Protein AF-A0A6M0H421-F1 (afdb_monomer_lite)

pLDDT: mean 90.55, std 10.65, range [41.72, 98.38]

Sequence (139 aa):
MCHVYVPDLVENYNSDALRYFFLINSPEKRDTDFSWQEFVNSNNGELLGTYGNLANRTLVFVKKYFNNTIPSGNIDYNINKKIKYLYYSVGNHIENGNFKIAVEEIFSFIRSINKYFDEKTPWITINSNLEECKTTIYN

Radius of gyration: 18.43 Å; chains: 1; bounding box: 44×30×52 Å

InterPro domains:
  IPR009080 Aminoacyl-tRNA synthetase, class Ia, anticodon-binding [SSF47323] (47-138)
  IPR014729 Rossmann-like alpha/beta/alpha sandwich fold [G3DSA:3.40.50.620] (2-50)
  IPR015413 Methionyl/Leucyl tRNA synthetase [PF09334] (4-59)
  IPR023458 Methionine-tRNA ligase, type 1 [PTHR45765] (11-138)

Secondary structure (DSSP, 8-state):
-----HHHHHHHS-HHHHHHHHHHT--SSS-----HHHHHHHIIIIIIIIIIHHHHHHHHHHHHHSTTSPPP-PPPHHHHHHHHHHHHHHHHHHHTT-HHHHHHHHHHHHHHHHHHHHHH-HHHHHHH-HHHHHHHHH-

Structure (mmCIF, N/CA/C/O backbone):
data_AF-A0A6M0H421-F1
#
_entry.id   AF-A0A6M0H421-F1
#
loop_
_atom_site.group_PDB
_atom_site.id
_atom_site.type_symbol
_atom_site.label_atom_id
_atom_site.label_alt_id
_atom_site.label_comp_id
_atom_site.label_asym_id
_atom_site.label_entity_id
_atom_site.label_seq_id
_atom_site.pdbx_PDB_ins_code
_atom_site.Cartn_x
_atom_site.Cartn_y
_atom_site.Cartn_z
_atom_site.occupancy
_atom_site.B_iso_or_equiv
_atom_site.auth_seq_id
_atom_site.auth_comp_id
_atom_site.auth_asym_id
_atom_site.auth_atom_id
_atom_site.pdbx_PDB_model_num
ATOM 1 N N . MET A 1 1 ? 15.114 -17.045 -28.499 1.00 41.72 1 MET A N 1
ATOM 2 C CA . MET A 1 1 ? 14.737 -15.635 -28.285 1.00 41.72 1 MET A CA 1
ATOM 3 C C . MET A 1 1 ? 13.222 -15.572 -28.412 1.00 41.72 1 MET A C 1
ATOM 5 O O . MET A 1 1 ? 12.712 -15.831 -29.494 1.00 41.72 1 MET A O 1
ATOM 9 N N . CYS A 1 2 ? 12.498 -15.429 -27.301 1.00 46.41 2 CYS A N 1
ATOM 10 C CA . CYS A 1 2 ? 11.039 -15.331 -27.340 1.00 46.41 2 CYS A CA 1
ATOM 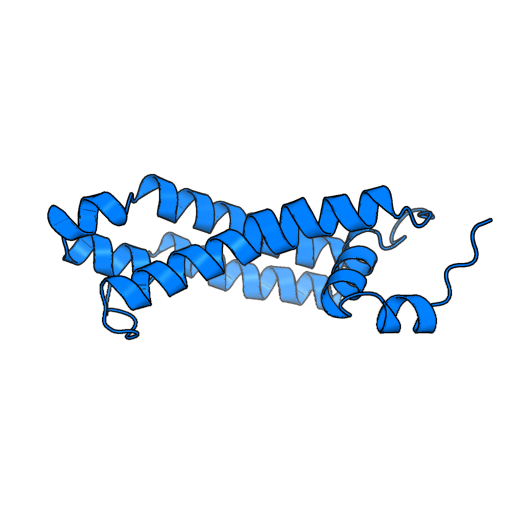11 C C . CYS A 1 2 ? 10.707 -13.880 -27.704 1.00 46.41 2 CYS A C 1
ATOM 13 O O . CYS A 1 2 ? 11.068 -12.972 -26.959 1.00 46.41 2 CYS A O 1
ATOM 15 N N . HIS A 1 3 ? 10.127 -13.648 -28.881 1.00 56.44 3 HIS A N 1
ATOM 16 C CA . HIS A 1 3 ? 9.692 -12.311 -29.270 1.00 56.44 3 HIS A CA 1
ATOM 17 C C . HIS A 1 3 ? 8.462 -11.951 -28.442 1.00 56.44 3 HIS A C 1
ATOM 19 O O . HIS A 1 3 ? 7.415 -12.578 -28.572 1.00 56.44 3 HIS A O 1
ATOM 25 N N . VAL A 1 4 ? 8.610 -10.960 -27.572 1.00 64.62 4 VAL A N 1
ATOM 26 C CA . VAL A 1 4 ? 7.516 -10.427 -26.767 1.00 64.62 4 VAL A CA 1
ATOM 27 C C . VAL A 1 4 ? 6.957 -9.213 -27.504 1.00 64.62 4 VAL A C 1
ATOM 29 O O . VAL A 1 4 ? 7.595 -8.162 -27.545 1.00 64.62 4 VAL A O 1
ATOM 32 N N . TYR A 1 5 ? 5.792 -9.365 -28.136 1.00 74.38 5 TYR A N 1
ATOM 33 C CA . TYR A 1 5 ? 5.109 -8.265 -28.814 1.00 74.38 5 TYR A CA 1
ATOM 34 C C . TYR A 1 5 ? 4.205 -7.531 -27.818 1.00 74.38 5 TYR A C 1
ATOM 36 O O . TYR A 1 5 ? 3.305 -8.117 -27.220 1.00 74.38 5 TYR A O 1
ATOM 44 N N . VAL A 1 6 ? 4.477 -6.243 -27.596 1.00 69.12 6 VAL A N 1
ATOM 45 C CA . VAL A 1 6 ? 3.793 -5.438 -26.567 1.00 69.12 6 VAL A CA 1
ATOM 46 C C . VAL A 1 6 ? 2.273 -5.348 -26.786 1.00 69.12 6 VAL A C 1
ATOM 48 O O . VAL A 1 6 ? 1.554 -5.475 -25.798 1.00 69.12 6 VAL A O 1
ATOM 51 N N . PRO A 1 7 ? 1.750 -5.179 -28.016 1.00 71.88 7 PRO A N 1
ATOM 52 C CA . PRO A 1 7 ? 0.303 -5.199 -28.245 1.00 71.88 7 PRO A CA 1
ATOM 53 C C . PRO A 1 7 ? -0.367 -6.501 -27.789 1.00 71.88 7 PRO A C 1
ATOM 55 O O . PRO A 1 7 ? -1.338 -6.436 -27.041 1.00 71.88 7 PRO A O 1
ATOM 58 N N . ASP A 1 8 ? 0.215 -7.660 -28.112 1.00 73.75 8 ASP A N 1
ATOM 59 C CA . ASP A 1 8 ? -0.322 -8.963 -27.690 1.00 73.75 8 ASP A CA 1
ATOM 60 C C . ASP A 1 8 ? -0.322 -9.104 -26.161 1.00 73.75 8 ASP A C 1
ATOM 62 O O . ASP A 1 8 ? -1.237 -9.685 -25.578 1.00 73.75 8 ASP A O 1
ATOM 66 N N . LEU A 1 9 ? 0.682 -8.549 -25.474 1.00 73.00 9 LEU A N 1
ATOM 67 C CA . LEU A 1 9 ? 0.699 -8.526 -24.011 1.00 73.00 9 LEU A CA 1
ATOM 68 C C . LEU A 1 9 ? -0.444 -7.686 -23.437 1.00 73.00 9 LEU A C 1
ATOM 70 O O . LEU A 1 9 ? -1.096 -8.117 -22.491 1.00 73.00 9 LEU A O 1
ATOM 74 N N . VAL A 1 10 ? -0.674 -6.491 -23.979 1.00 74.38 10 VAL A N 1
ATOM 75 C CA . VAL A 1 10 ? -1.679 -5.549 -23.461 1.00 74.38 10 VAL A CA 1
ATOM 76 C C . VAL A 1 10 ? -3.104 -6.032 -23.744 1.00 74.38 10 VAL A C 1
ATOM 78 O O . VAL A 1 10 ? -4.005 -5.751 -22.957 1.00 74.38 10 VAL A O 1
ATOM 81 N N . GLU A 1 11 ? -3.316 -6.790 -24.822 1.00 79.25 11 GLU A N 1
ATOM 82 C CA . GLU A 1 11 ? -4.606 -7.429 -25.110 1.00 79.25 11 GLU A CA 1
ATOM 83 C C . GLU A 1 11 ? -4.929 -8.575 -24.142 1.00 79.25 11 GLU A C 1
ATOM 85 O O . GLU A 1 11 ? -6.092 -8.787 -23.799 1.00 79.25 11 GLU A O 1
ATOM 90 N N . ASN A 1 12 ? -3.908 -9.298 -23.669 1.00 78.56 12 ASN A N 1
ATOM 91 C CA . ASN A 1 12 ? -4.090 -10.489 -22.835 1.00 78.56 12 ASN A CA 1
ATOM 92 C C . ASN A 1 12 ? -3.899 -10.235 -21.329 1.00 78.56 12 ASN A C 1
ATOM 94 O O . ASN A 1 12 ? -4.338 -11.045 -20.510 1.00 78.56 12 ASN A O 1
ATOM 98 N N . TYR A 1 13 ? -3.255 -9.131 -20.941 1.00 80.25 13 TYR A N 1
ATOM 99 C CA . TYR A 1 13 ? -2.892 -8.842 -19.555 1.00 80.25 13 TYR A CA 1
ATOM 100 C C . TYR A 1 13 ? -3.159 -7.390 -19.173 1.00 80.25 13 TYR A C 1
ATOM 102 O O . TYR A 1 13 ? -3.100 -6.468 -19.981 1.00 80.25 13 TYR A O 1
ATOM 110 N N . ASN A 1 14 ? -3.417 -7.179 -17.882 1.00 85.75 14 ASN A N 1
ATOM 111 C CA . ASN A 1 14 ? -3.656 -5.849 -17.344 1.00 85.75 14 ASN A CA 1
ATOM 112 C C . ASN A 1 14 ? -2.438 -4.929 -17.572 1.00 85.75 14 ASN A C 1
ATOM 114 O O . ASN A 1 14 ? -1.306 -5.266 -17.213 1.00 85.75 14 ASN A O 1
ATOM 118 N N . SER A 1 15 ? -2.687 -3.739 -18.125 1.00 87.69 15 SER A N 1
ATOM 119 C CA . SER A 1 15 ? -1.638 -2.776 -18.470 1.00 87.69 15 SER A CA 1
ATOM 120 C C . SER A 1 15 ? -0.823 -2.300 -17.270 1.00 87.69 15 SER A C 1
ATOM 122 O O . SER A 1 15 ? 0.362 -2.016 -17.418 1.00 87.69 15 SER A O 1
ATOM 124 N N . ASP A 1 16 ? -1.424 -2.208 -16.085 1.00 89.12 16 ASP A N 1
ATOM 125 C CA . ASP A 1 16 ? -0.729 -1.745 -14.882 1.00 89.12 16 ASP A CA 1
ATOM 126 C C . ASP A 1 16 ? 0.169 -2.836 -14.305 1.00 89.12 16 ASP A C 1
ATOM 128 O O . ASP A 1 16 ? 1.283 -2.539 -13.878 1.00 89.12 16 ASP A O 1
ATOM 132 N N . ALA A 1 17 ? -0.249 -4.103 -14.393 1.00 89.44 17 ALA A N 1
ATOM 133 C CA . ALA A 1 17 ? 0.612 -5.237 -14.068 1.00 89.44 17 ALA A CA 1
ATOM 134 C C . ALA A 1 17 ? 1.852 -5.278 -14.974 1.00 89.44 17 ALA A C 1
ATOM 136 O O . ALA A 1 17 ? 2.970 -5.459 -14.491 1.00 89.44 17 ALA A O 1
ATOM 137 N N . LEU A 1 18 ? 1.670 -5.045 -16.279 1.00 89.06 18 LEU A N 1
ATOM 138 C CA . LEU A 1 18 ? 2.774 -4.957 -17.238 1.00 89.06 18 LEU A CA 1
ATOM 139 C C . LEU A 1 18 ? 3.697 -3.769 -16.937 1.00 89.06 18 LEU A C 1
ATOM 141 O O . LEU A 1 18 ? 4.911 -3.946 -16.864 1.00 89.06 18 LEU A O 1
ATOM 145 N N . ARG A 1 19 ? 3.139 -2.570 -16.714 1.00 89.94 19 ARG A N 1
ATOM 146 C CA . ARG A 1 19 ? 3.918 -1.375 -16.339 1.00 89.94 19 ARG A CA 1
ATOM 147 C C . ARG A 1 19 ? 4.740 -1.624 -15.085 1.00 89.94 19 ARG A C 1
ATOM 149 O O . ARG A 1 19 ? 5.938 -1.375 -15.092 1.00 89.94 19 ARG A O 1
ATOM 156 N N . TYR A 1 20 ? 4.113 -2.144 -14.035 1.00 91.06 20 TYR A N 1
ATOM 157 C CA . TYR A 1 20 ? 4.797 -2.473 -12.793 1.00 91.06 20 TYR A CA 1
ATOM 158 C C . TYR A 1 20 ? 5.954 -3.444 -13.034 1.00 91.06 20 TYR A C 1
ATOM 160 O O . TYR A 1 20 ? 7.085 -3.153 -12.647 1.00 91.06 20 TYR A O 1
ATOM 168 N N . PHE A 1 21 ? 5.691 -4.552 -13.733 1.00 89.75 21 PHE A N 1
ATOM 169 C CA . PHE A 1 21 ? 6.705 -5.556 -14.030 1.00 89.75 21 PHE A CA 1
ATOM 170 C C . PHE A 1 21 ? 7.903 -4.974 -14.783 1.00 89.75 21 PHE A C 1
ATOM 172 O O . PHE A 1 21 ? 9.046 -5.253 -14.421 1.00 89.75 21 PHE A O 1
ATOM 179 N N . PHE A 1 22 ? 7.663 -4.147 -15.801 1.00 88.50 22 PHE A N 1
ATOM 180 C CA . PHE A 1 22 ? 8.747 -3.518 -16.550 1.00 88.50 22 PHE A CA 1
ATOM 181 C C . PHE A 1 22 ? 9.508 -2.480 -15.726 1.00 88.50 22 PHE A C 1
ATOM 183 O O . PHE A 1 22 ? 10.721 -2.393 -15.868 1.00 88.50 22 PHE A O 1
ATOM 190 N N . LEU A 1 23 ? 8.848 -1.739 -14.831 1.00 89.19 23 LEU A N 1
ATOM 191 C CA . LEU A 1 23 ? 9.530 -0.782 -13.954 1.00 89.19 23 LEU A CA 1
ATOM 192 C C . LEU A 1 23 ? 10.475 -1.484 -12.971 1.00 89.19 23 LEU A C 1
ATOM 194 O O . LEU A 1 23 ? 11.615 -1.058 -12.810 1.00 89.19 23 LEU A O 1
ATOM 198 N N . ILE A 1 24 ? 10.046 -2.585 -12.348 1.00 87.19 24 ILE A N 1
ATOM 199 C CA . ILE A 1 24 ? 10.876 -3.284 -11.352 1.00 87.19 24 ILE A CA 1
ATOM 200 C C . ILE A 1 24 ? 11.967 -4.178 -11.974 1.00 87.19 24 ILE A C 1
ATOM 202 O O . ILE A 1 24 ? 12.971 -4.482 -11.319 1.00 87.19 24 ILE A O 1
ATOM 206 N N . ASN A 1 25 ? 11.801 -4.578 -13.239 1.00 83.69 25 ASN A N 1
ATOM 207 C CA . ASN A 1 25 ? 12.766 -5.388 -13.996 1.00 83.69 25 ASN A CA 1
ATOM 208 C C . ASN A 1 25 ? 13.523 -4.588 -15.064 1.00 83.69 25 ASN A C 1
ATOM 210 O O . ASN A 1 25 ? 14.261 -5.175 -15.860 1.00 83.69 25 ASN A O 1
ATOM 214 N N . SER A 1 26 ? 13.363 -3.261 -15.072 1.00 73.75 26 SER A N 1
ATOM 215 C CA . SER A 1 26 ? 14.009 -2.376 -16.037 1.00 73.75 26 SER A CA 1
ATOM 216 C C . SER A 1 26 ? 15.529 -2.593 -16.022 1.00 73.75 26 SER A C 1
ATOM 218 O O . SER A 1 26 ? 16.119 -2.672 -14.934 1.00 73.75 26 SER A O 1
ATOM 220 N N . PRO A 1 27 ? 16.184 -2.702 -17.193 1.00 69.06 27 PRO A N 1
ATOM 221 C CA . PRO A 1 27 ? 17.618 -2.939 -17.297 1.00 69.06 27 PRO A CA 1
ATOM 222 C C . PRO A 1 27 ? 18.419 -1.660 -16.992 1.00 69.06 27 PRO A C 1
ATOM 224 O O . PRO A 1 27 ? 19.211 -1.191 -17.799 1.00 69.06 27 PRO A O 1
ATOM 227 N N . GLU A 1 28 ? 18.226 -1.067 -15.809 1.00 69.88 28 GLU A N 1
ATOM 228 C CA . GLU A 1 28 ? 18.891 0.184 -15.407 1.00 69.88 28 GLU A CA 1
ATOM 229 C C . GLU A 1 28 ? 20.417 0.015 -15.267 1.00 69.88 28 GLU A C 1
ATOM 231 O O . GLU A 1 28 ? 21.168 0.981 -15.372 1.00 69.88 28 GLU A O 1
ATOM 236 N N . LYS A 1 29 ? 20.891 -1.213 -15.004 1.00 63.72 29 LYS A N 1
ATOM 237 C CA . LYS A 1 29 ? 22.319 -1.518 -14.772 1.00 63.72 29 LYS A CA 1
ATOM 238 C C . LYS A 1 29 ? 22.854 -2.719 -15.555 1.00 63.72 29 LYS A C 1
ATOM 240 O O . LYS A 1 29 ? 24.068 -2.880 -15.645 1.00 63.72 29 LYS A O 1
ATOM 245 N N . ARG A 1 30 ? 21.978 -3.591 -16.054 1.00 64.88 30 ARG A N 1
ATOM 246 C CA . ARG A 1 30 ? 22.314 -4.803 -16.817 1.00 64.88 30 ARG A CA 1
ATOM 247 C C . ARG A 1 30 ? 21.109 -5.231 -17.641 1.00 64.88 30 ARG A C 1
ATOM 249 O O . ARG A 1 30 ? 19.992 -4.974 -17.205 1.00 64.88 30 ARG A O 1
ATOM 256 N N . ASP A 1 31 ? 21.342 -5.925 -18.748 1.00 71.81 31 ASP A N 1
ATOM 257 C CA . ASP A 1 31 ? 20.264 -6.505 -19.548 1.00 71.81 31 ASP A CA 1
ATOM 258 C C . ASP A 1 31 ? 19.431 -7.498 -18.721 1.00 71.81 31 ASP A C 1
ATOM 260 O O . ASP A 1 31 ? 19.965 -8.292 -17.932 1.00 71.81 31 ASP A O 1
ATOM 264 N N . THR A 1 32 ? 18.113 -7.433 -18.907 1.00 72.06 32 THR A N 1
ATOM 265 C CA . THR A 1 32 ? 17.132 -8.305 -18.257 1.00 72.06 32 THR A CA 1
ATOM 266 C C . THR A 1 32 ? 16.290 -8.982 -19.331 1.00 72.06 32 THR A C 1
ATOM 268 O O . THR A 1 32 ? 15.712 -8.304 -20.181 1.00 72.06 32 THR A O 1
ATOM 271 N N . ASP A 1 33 ? 16.190 -10.310 -19.279 1.00 77.44 33 ASP A N 1
ATOM 272 C CA . ASP A 1 33 ? 15.287 -11.070 -20.141 1.00 77.44 33 ASP A CA 1
ATOM 273 C C . ASP A 1 33 ? 13.883 -11.121 -19.532 1.00 77.44 33 ASP A C 1
ATOM 275 O O . ASP A 1 33 ? 13.712 -11.253 -18.321 1.00 77.44 33 ASP A O 1
ATOM 279 N N . PHE A 1 34 ? 12.858 -11.056 -20.380 1.00 79.88 34 PHE A N 1
ATOM 280 C CA . PHE A 1 34 ? 11.482 -11.245 -19.935 1.00 79.88 34 PHE A CA 1
ATOM 281 C C . PHE A 1 34 ? 11.221 -12.715 -19.575 1.00 79.88 34 PHE A C 1
ATOM 283 O O . PHE A 1 34 ? 11.451 -13.617 -20.383 1.00 79.88 34 PHE A O 1
ATOM 290 N N . SER A 1 35 ? 10.640 -12.944 -18.396 1.00 83.25 35 SER A N 1
ATOM 291 C CA . SER A 1 35 ? 10.164 -14.252 -17.948 1.00 83.25 35 SER A CA 1
ATOM 292 C C . SER A 1 35 ? 8.700 -14.182 -17.527 1.00 83.25 35 SER A C 1
ATOM 294 O O . SER A 1 35 ? 8.329 -13.450 -16.609 1.00 83.25 35 SER A O 1
ATOM 296 N N . TRP A 1 36 ? 7.862 -15.015 -18.149 1.00 82.88 36 TRP A N 1
ATOM 297 C CA . TRP A 1 36 ? 6.455 -15.167 -17.767 1.00 82.88 36 TRP A CA 1
ATOM 298 C C . TRP A 1 36 ? 6.284 -15.571 -16.304 1.00 82.88 36 TRP A C 1
ATOM 300 O O . TRP A 1 36 ? 5.385 -15.082 -15.622 1.00 82.88 36 TRP A O 1
ATOM 310 N N . GLN A 1 37 ? 7.164 -16.442 -15.810 1.00 84.88 37 GLN A N 1
ATOM 311 C CA . GLN A 1 37 ? 7.132 -16.872 -14.419 1.00 84.88 37 GLN A CA 1
ATOM 312 C C . GLN A 1 37 ? 7.423 -15.700 -13.476 1.00 84.88 37 GLN A C 1
ATOM 314 O O . GLN A 1 37 ? 6.749 -15.552 -12.458 1.00 84.88 37 GLN A O 1
ATOM 319 N N . GLU A 1 38 ? 8.396 -14.852 -13.813 1.00 84.69 38 GLU A N 1
ATOM 320 C CA . GLU A 1 38 ? 8.729 -13.668 -13.015 1.00 84.69 38 GLU A CA 1
ATOM 321 C C . GLU A 1 38 ? 7.609 -12.629 -13.058 1.00 84.69 38 GLU A C 1
ATOM 323 O O . GLU A 1 38 ? 7.285 -12.052 -12.021 1.00 84.69 38 GLU A O 1
ATOM 328 N N . PHE A 1 39 ? 6.967 -12.444 -14.217 1.00 86.38 39 PHE A N 1
ATOM 329 C CA . PHE A 1 39 ? 5.796 -11.580 -14.360 1.00 86.38 39 PHE A CA 1
ATOM 330 C C . PHE A 1 39 ? 4.663 -12.000 -13.425 1.00 86.38 39 PHE A C 1
ATOM 332 O O . PHE A 1 39 ? 4.189 -11.198 -12.616 1.00 86.38 39 PHE A O 1
ATOM 339 N N . VAL A 1 40 ? 4.276 -13.276 -13.478 1.00 85.44 40 VAL A N 1
ATOM 340 C CA . VAL A 1 40 ? 3.213 -13.818 -12.624 1.00 85.44 40 VAL A CA 1
ATOM 341 C C . VAL A 1 40 ? 3.596 -13.723 -11.147 1.00 85.44 40 VAL A C 1
ATOM 343 O O . VAL A 1 40 ? 2.779 -13.296 -10.331 1.00 85.44 40 VAL A O 1
ATOM 346 N N . ASN A 1 41 ? 4.836 -14.069 -10.790 1.00 86.62 41 ASN A N 1
ATOM 347 C CA . ASN A 1 41 ? 5.306 -14.017 -9.404 1.00 86.62 41 ASN A CA 1
ATOM 348 C C . ASN A 1 41 ? 5.303 -12.591 -8.843 1.00 86.62 41 ASN A C 1
ATOM 350 O O . ASN A 1 41 ? 4.833 -12.372 -7.729 1.00 86.62 41 ASN A O 1
ATOM 354 N N . SER A 1 42 ? 5.795 -11.625 -9.618 1.00 86.88 42 SER A N 1
ATOM 355 C CA . SER A 1 42 ? 5.831 -10.213 -9.245 1.00 86.88 42 SER A CA 1
ATOM 356 C C . SER A 1 42 ? 4.422 -9.646 -9.053 1.00 86.88 42 SER A C 1
ATOM 358 O O . SER A 1 42 ? 4.121 -9.070 -8.007 1.00 86.88 42 SER A O 1
ATOM 360 N N . ASN A 1 43 ? 3.526 -9.889 -10.014 1.00 86.88 43 ASN A N 1
ATOM 361 C CA . ASN A 1 43 ? 2.134 -9.462 -9.921 1.00 86.88 43 ASN A CA 1
ATOM 362 C C . ASN A 1 43 ? 1.431 -10.074 -8.699 1.00 86.88 43 ASN A C 1
ATOM 364 O O . ASN A 1 43 ? 0.774 -9.371 -7.932 1.00 86.88 43 ASN A O 1
ATOM 368 N N . ASN A 1 44 ? 1.584 -11.382 -8.489 1.00 88.06 44 ASN A N 1
ATOM 369 C CA . ASN A 1 44 ? 0.893 -12.078 -7.409 1.00 88.06 44 ASN A CA 1
ATOM 370 C C . ASN A 1 44 ? 1.457 -11.726 -6.026 1.00 88.06 44 ASN A C 1
ATOM 372 O O . ASN A 1 44 ? 0.688 -11.596 -5.076 1.00 88.06 44 ASN A O 1
ATOM 376 N N . GLY A 1 45 ? 2.774 -11.563 -5.895 1.00 89.50 45 GLY A N 1
ATOM 377 C CA . GLY A 1 45 ? 3.412 -11.248 -4.617 1.00 89.50 45 GLY A CA 1
ATOM 378 C C . GLY A 1 45 ? 3.206 -9.797 -4.181 1.00 89.50 45 GLY A C 1
ATOM 379 O O . GLY A 1 45 ? 2.829 -9.530 -3.039 1.00 89.50 45 GLY A O 1
ATOM 380 N N . GLU A 1 46 ? 3.421 -8.850 -5.092 1.00 91.00 46 GLU A N 1
ATOM 381 C CA . GLU A 1 46 ? 3.452 -7.425 -4.758 1.00 91.00 46 GLU A CA 1
ATOM 382 C C . GLU A 1 46 ? 2.093 -6.766 -5.020 1.00 91.00 46 GLU A C 1
ATOM 384 O O . GLU A 1 46 ? 1.424 -6.327 -4.079 1.00 91.00 46 GLU A O 1
ATOM 389 N N . LEU A 1 47 ? 1.626 -6.751 -6.275 1.00 92.38 47 LEU A N 1
ATOM 390 C CA . LEU A 1 47 ? 0.379 -6.062 -6.629 1.00 92.38 47 LEU A CA 1
ATOM 391 C C . LEU A 1 47 ? -0.838 -6.691 -5.951 1.00 92.38 47 LEU A C 1
ATOM 393 O O . LEU A 1 47 ? -1.605 -5.991 -5.296 1.00 92.38 47 LEU A O 1
ATOM 397 N N . LEU A 1 48 ? -1.009 -8.006 -6.076 1.00 91.12 48 LEU A N 1
ATOM 398 C CA . LEU A 1 48 ? -2.122 -8.719 -5.453 1.00 91.12 48 LEU A CA 1
ATOM 399 C C . LEU A 1 48 ? -1.865 -8.935 -3.954 1.00 91.12 48 LEU A C 1
ATOM 401 O O . LEU A 1 48 ? -2.693 -8.570 -3.118 1.00 91.12 48 LEU A O 1
ATOM 405 N N . GLY A 1 49 ? -0.720 -9.534 -3.620 1.00 92.75 49 GLY A N 1
ATOM 406 C CA . GLY A 1 49 ? -0.418 -10.017 -2.275 1.00 92.75 49 GLY A CA 1
ATOM 407 C C . GLY A 1 49 ? -0.167 -8.915 -1.251 1.00 92.75 49 GLY A C 1
ATOM 408 O O . GLY A 1 49 ? -0.556 -9.069 -0.097 1.00 92.75 49 GLY A O 1
ATOM 409 N N . THR A 1 50 ? 0.428 -7.794 -1.659 1.00 95.00 50 THR A N 1
ATOM 410 C CA . THR A 1 50 ? 0.809 -6.716 -0.737 1.00 95.00 50 THR A CA 1
ATOM 411 C C . THR A 1 50 ? -0.138 -5.525 -0.848 1.00 95.00 50 THR A C 1
ATOM 413 O O . THR A 1 50 ? -0.779 -5.149 0.137 1.00 95.00 50 THR A O 1
ATOM 416 N N . TYR A 1 51 ? -0.263 -4.934 -2.039 1.00 96.19 51 TYR A N 1
ATOM 417 C CA . TYR A 1 51 ? -1.122 -3.765 -2.247 1.00 96.19 51 TYR A CA 1
ATOM 418 C C . TYR A 1 51 ? -2.611 -4.135 -2.243 1.00 96.19 51 TYR A C 1
ATOM 420 O O . TYR A 1 51 ? -3.396 -3.570 -1.479 1.00 96.19 51 TYR A O 1
ATOM 428 N N . GLY A 1 52 ? -2.995 -5.126 -3.050 1.00 96.38 52 GLY A N 1
ATOM 429 C CA . GLY A 1 52 ? -4.375 -5.584 -3.183 1.00 96.38 52 GLY A CA 1
ATOM 430 C C . GLY A 1 52 ? -4.940 -6.124 -1.873 1.00 96.38 52 GLY A C 1
ATOM 431 O O . GLY A 1 52 ? -6.079 -5.814 -1.525 1.00 96.38 52 GLY A O 1
ATOM 432 N N . ASN A 1 53 ? -4.137 -6.867 -1.104 1.00 95.56 53 ASN A N 1
ATOM 433 C CA . ASN A 1 53 ? -4.527 -7.336 0.225 1.00 95.56 53 ASN A CA 1
ATOM 434 C C . ASN A 1 53 ? -4.867 -6.175 1.170 1.00 95.56 53 ASN A C 1
ATOM 436 O O . ASN A 1 53 ? -5.946 -6.188 1.767 1.00 95.56 53 ASN A O 1
ATOM 440 N N . LEU A 1 54 ? -3.997 -5.160 1.253 1.00 96.69 54 LEU A N 1
ATOM 441 C CA . LEU A 1 54 ? -4.217 -3.986 2.098 1.00 96.69 54 LEU A CA 1
ATOM 442 C C . LEU A 1 54 ? -5.474 -3.217 1.682 1.00 96.69 54 LEU A C 1
ATOM 444 O O . LEU A 1 54 ? -6.327 -2.923 2.516 1.00 96.69 54 LEU A O 1
ATOM 448 N N . ALA A 1 55 ? -5.611 -2.917 0.389 1.00 97.06 55 ALA A N 1
ATOM 449 C CA . ALA A 1 55 ? -6.764 -2.186 -0.123 1.00 97.06 55 ALA A CA 1
ATOM 450 C C . ALA A 1 55 ? -8.068 -2.947 0.157 1.00 97.06 55 ALA A C 1
ATOM 452 O O . ALA A 1 55 ? -9.013 -2.389 0.717 1.00 97.06 55 ALA A O 1
ATOM 453 N N . ASN A 1 56 ? -8.107 -4.242 -0.170 1.00 96.75 56 ASN A N 1
ATOM 454 C CA . ASN A 1 56 ? -9.291 -5.070 0.020 1.00 96.75 56 ASN A CA 1
ATOM 455 C C . ASN A 1 56 ? -9.685 -5.166 1.498 1.00 96.75 56 ASN A C 1
ATOM 457 O O . ASN A 1 56 ? -10.837 -4.908 1.844 1.00 96.75 56 ASN A O 1
ATOM 461 N N . ARG A 1 57 ? -8.741 -5.500 2.388 1.00 95.75 57 ARG A N 1
ATOM 462 C CA . ARG A 1 57 ? -9.061 -5.682 3.808 1.00 95.75 57 ARG A CA 1
ATOM 463 C C . ARG A 1 57 ? -9.525 -4.379 4.453 1.00 95.75 57 ARG A C 1
ATOM 465 O O . ARG A 1 57 ? -10.509 -4.414 5.183 1.00 95.75 57 ARG A O 1
ATOM 472 N N . THR A 1 58 ? -8.911 -3.239 4.128 1.00 96.62 58 THR A N 1
ATOM 473 C CA . THR A 1 58 ? -9.337 -1.932 4.649 1.00 96.62 58 THR A CA 1
ATOM 474 C C . THR A 1 58 ? -10.733 -1.566 4.145 1.00 96.62 58 THR A C 1
ATOM 476 O O . THR A 1 58 ? -11.607 -1.243 4.948 1.00 96.62 58 THR A O 1
ATOM 479 N N . LEU A 1 59 ? -10.996 -1.687 2.839 1.00 97.38 59 LEU A N 1
ATOM 480 C CA . LEU A 1 59 ? -12.297 -1.339 2.254 1.00 97.38 59 LEU A CA 1
ATOM 481 C C . LEU A 1 59 ? -13.426 -2.251 2.743 1.00 97.38 59 LEU A C 1
ATOM 483 O O . LEU A 1 59 ? -14.502 -1.768 3.101 1.00 97.38 59 LEU A O 1
ATOM 487 N N . VAL A 1 60 ? -13.191 -3.565 2.805 1.00 97.31 60 VAL A N 1
ATOM 488 C CA . VAL A 1 60 ? -14.163 -4.526 3.347 1.00 97.31 60 VAL A CA 1
ATOM 489 C C . VAL A 1 60 ? -14.444 -4.229 4.818 1.00 97.31 60 VAL A C 1
ATOM 491 O O . VAL A 1 60 ? -15.601 -4.288 5.237 1.00 97.31 60 VAL A O 1
ATOM 494 N N . PHE A 1 61 ? -13.422 -3.865 5.596 1.00 97.31 61 PHE A N 1
ATOM 495 C CA . PHE A 1 61 ? -13.590 -3.500 6.999 1.00 97.31 61 PHE A CA 1
ATOM 496 C C . PHE A 1 61 ? -14.442 -2.233 7.159 1.00 97.31 61 PHE A C 1
ATOM 498 O O . PHE A 1 61 ? -15.417 -2.242 7.911 1.00 97.31 61 PHE A O 1
ATOM 505 N N . VAL A 1 62 ? -14.140 -1.174 6.398 1.00 97.88 62 VAL A N 1
ATOM 506 C CA . VAL A 1 62 ? -14.913 0.082 6.382 1.00 97.88 62 VAL A CA 1
ATOM 507 C C . VAL A 1 62 ? -16.365 -0.160 5.974 1.00 97.88 62 VAL A C 1
ATOM 509 O O . VAL A 1 62 ? -17.291 0.327 6.624 1.00 97.88 62 VAL A O 1
ATOM 512 N N . LYS A 1 63 ? -16.589 -0.967 4.935 1.00 97.81 63 LYS A N 1
ATOM 513 C CA . LYS A 1 63 ? -17.934 -1.359 4.503 1.00 97.81 63 LYS A CA 1
ATOM 514 C C . LYS A 1 63 ? -18.693 -2.106 5.599 1.00 97.81 63 LYS A C 1
ATOM 516 O O . LYS A 1 63 ? -19.872 -1.836 5.807 1.00 97.81 63 LYS A O 1
ATOM 521 N N . LYS A 1 64 ? -18.032 -3.042 6.283 1.00 97.56 64 LYS A N 1
ATOM 522 C CA . LYS A 1 64 ? -18.655 -3.915 7.285 1.00 97.56 64 LYS A CA 1
ATOM 523 C C . LYS A 1 64 ? -18.984 -3.196 8.593 1.00 97.56 64 LYS A C 1
ATOM 525 O O . LYS A 1 64 ? -20.021 -3.487 9.178 1.00 97.56 64 LYS A O 1
ATOM 530 N N . TYR A 1 65 ? -18.109 -2.305 9.058 1.00 97.50 65 TYR A N 1
ATOM 531 C CA . TYR A 1 65 ? -18.188 -1.750 10.415 1.00 97.50 65 TYR A CA 1
ATOM 532 C C . TYR A 1 65 ? -18.453 -0.243 10.476 1.00 97.50 65 TYR A C 1
ATOM 534 O O . TYR A 1 65 ? -18.854 0.254 11.524 1.00 97.50 65 TYR A O 1
ATOM 542 N N . PHE A 1 66 ? -18.268 0.486 9.373 1.00 96.75 66 PHE A N 1
ATOM 543 C CA . PHE A 1 66 ? -18.373 1.948 9.346 1.00 96.75 66 PHE A CA 1
ATOM 544 C C . PHE A 1 66 ? -19.287 2.470 8.226 1.00 96.75 66 PHE A C 1
ATOM 546 O O . PHE A 1 66 ? -19.165 3.615 7.804 1.00 96.75 66 PHE A O 1
ATOM 553 N N . ASN A 1 67 ? -20.226 1.649 7.736 1.00 95.75 67 ASN A N 1
ATOM 554 C CA . ASN A 1 67 ? -21.237 2.041 6.743 1.00 95.75 67 ASN A CA 1
ATOM 555 C C . ASN A 1 67 ? -20.649 2.739 5.500 1.00 95.75 67 ASN A C 1
ATOM 557 O O . ASN A 1 67 ? -21.203 3.721 5.008 1.00 95.75 67 ASN A O 1
ATOM 561 N N . ASN A 1 68 ? -19.519 2.239 4.989 1.00 96.56 68 ASN A N 1
ATOM 562 C CA . ASN A 1 68 ? -18.789 2.819 3.849 1.00 96.56 68 ASN A CA 1
ATOM 563 C C . ASN A 1 68 ? -18.247 4.243 4.085 1.00 96.56 68 ASN A C 1
ATOM 565 O O . ASN A 1 68 ? -17.853 4.910 3.132 1.00 96.56 68 ASN A O 1
ATOM 569 N N . THR A 1 69 ? -18.211 4.714 5.331 1.00 96.56 69 THR A N 1
ATOM 570 C CA . THR A 1 69 ? -17.637 6.009 5.704 1.00 96.56 69 THR A CA 1
ATOM 571 C C . THR A 1 69 ? -16.324 5.782 6.434 1.00 96.56 69 THR A C 1
ATOM 573 O O . THR A 1 69 ? -16.260 4.980 7.363 1.00 96.56 69 THR A O 1
ATOM 576 N N . ILE A 1 70 ? -15.267 6.488 6.035 1.00 96.06 70 ILE A N 1
ATOM 577 C CA . ILE A 1 70 ? -13.998 6.440 6.767 1.00 96.06 70 ILE A CA 1
ATOM 578 C C . ILE A 1 70 ? -14.229 7.086 8.144 1.00 96.06 70 ILE A C 1
ATOM 580 O O . ILE A 1 70 ? -14.667 8.239 8.199 1.00 96.06 70 ILE A O 1
ATOM 584 N N . PRO A 1 71 ? -13.979 6.374 9.256 1.00 96.06 71 PRO A N 1
ATOM 585 C CA . PRO A 1 71 ? -14.171 6.942 10.580 1.00 96.06 71 PRO A CA 1
ATOM 586 C C . PRO A 1 71 ? -13.153 8.050 10.845 1.00 96.06 71 PRO A C 1
ATOM 588 O O . PRO A 1 71 ? -11.997 7.945 10.449 1.00 96.06 71 PRO A O 1
ATOM 591 N N . SER A 1 72 ? -13.551 9.091 11.574 1.00 96.25 72 SER A N 1
ATOM 592 C CA . SER A 1 72 ? -12.589 10.063 12.094 1.00 96.25 72 SER A CA 1
ATOM 593 C C . SER A 1 72 ? -11.702 9.406 13.151 1.00 96.25 72 SER A C 1
ATOM 595 O O . SER A 1 72 ? -12.202 8.723 14.046 1.00 96.25 72 SER A O 1
ATOM 597 N N . GLY A 1 73 ? -10.396 9.637 13.060 1.00 93.69 73 GLY A N 1
ATOM 598 C CA . GLY A 1 73 ? -9.410 9.131 14.005 1.00 93.69 73 GLY A CA 1
ATOM 599 C C . GLY A 1 73 ? -8.218 10.071 14.137 1.00 93.69 73 GLY A C 1
ATOM 600 O O . GLY A 1 73 ? -8.169 11.138 13.522 1.00 93.69 73 GLY A O 1
ATOM 601 N N . ASN A 1 74 ? -7.243 9.670 14.948 1.00 93.69 74 ASN A N 1
ATOM 602 C CA . ASN A 1 74 ? -6.014 10.437 15.124 1.00 93.69 74 ASN A CA 1
ATOM 603 C C . ASN A 1 74 ? -4.961 10.005 14.103 1.00 93.69 74 ASN A C 1
ATOM 605 O O . ASN A 1 74 ? -4.671 8.819 13.979 1.00 93.69 74 ASN A O 1
ATOM 609 N N . ILE A 1 75 ? -4.348 10.956 13.401 1.00 94.00 75 ILE A N 1
ATOM 610 C CA . ILE A 1 75 ? -3.230 10.637 12.508 1.00 94.00 75 ILE A CA 1
ATOM 611 C C . ILE A 1 75 ? -2.015 10.252 13.358 1.00 94.00 75 ILE A C 1
ATOM 613 O O . ILE A 1 75 ? -1.528 11.055 14.157 1.00 94.00 75 ILE A O 1
ATOM 617 N N . ASP A 1 76 ? -1.498 9.044 13.158 1.00 94.94 76 ASP A N 1
ATOM 618 C CA . ASP A 1 76 ? -0.256 8.576 13.750 1.00 94.94 76 ASP A CA 1
ATOM 619 C C . ASP A 1 76 ? 0.909 9.426 13.227 1.00 94.94 76 ASP A C 1
ATOM 621 O O . ASP A 1 76 ? 1.155 9.556 12.021 1.00 94.94 76 ASP A O 1
ATOM 625 N N . T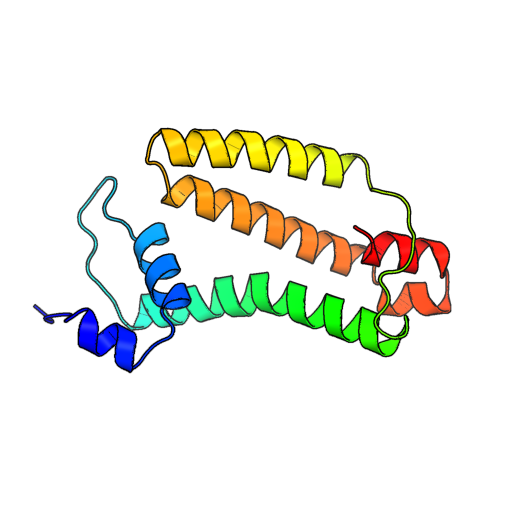YR A 1 77 ? 1.642 10.028 14.163 1.00 95.31 77 TYR A N 1
ATOM 626 C CA . TYR A 1 77 ? 2.742 10.933 13.851 1.00 95.31 77 TYR A CA 1
ATOM 627 C C . TYR A 1 77 ? 3.830 10.263 12.997 1.00 95.31 77 TYR A C 1
ATOM 629 O O . TYR A 1 77 ? 4.360 10.884 12.070 1.00 95.31 77 TYR A O 1
ATOM 637 N N . ASN A 1 78 ? 4.155 8.999 13.278 1.00 95.12 78 ASN A N 1
ATOM 638 C CA . ASN A 1 78 ? 5.197 8.271 12.565 1.00 95.12 78 ASN A CA 1
ATOM 639 C C . ASN A 1 78 ? 4.744 7.897 11.155 1.00 95.12 78 ASN A C 1
ATOM 641 O O . ASN A 1 78 ? 5.541 8.017 10.223 1.00 95.12 78 ASN A O 1
ATOM 645 N N . ILE A 1 79 ? 3.483 7.487 10.979 1.00 96.31 79 ILE A N 1
ATOM 646 C CA . ILE A 1 79 ? 2.914 7.207 9.653 1.00 96.31 79 ILE A CA 1
ATOM 647 C C . ILE A 1 79 ? 2.909 8.483 8.807 1.00 96.31 79 ILE A C 1
ATOM 649 O O . ILE A 1 79 ? 3.465 8.488 7.711 1.00 96.31 79 ILE A O 1
ATOM 653 N N . ASN A 1 80 ? 2.403 9.598 9.339 1.00 96.62 80 ASN A N 1
ATOM 654 C CA . ASN A 1 80 ? 2.395 10.883 8.634 1.00 96.62 80 ASN A CA 1
ATOM 655 C C . ASN A 1 80 ? 3.806 11.345 8.239 1.00 96.62 80 ASN A C 1
ATOM 657 O O . ASN A 1 80 ? 4.039 11.788 7.114 1.00 96.62 80 ASN A O 1
ATOM 661 N N . LYS A 1 81 ? 4.776 11.217 9.153 1.00 97.19 81 LYS A N 1
ATOM 662 C CA . LYS A 1 81 ? 6.177 11.545 8.867 1.00 97.19 81 LYS A CA 1
ATOM 663 C C . LYS A 1 81 ? 6.742 10.667 7.747 1.00 97.19 81 LYS A C 1
ATOM 665 O O . LYS A 1 81 ? 7.396 11.198 6.851 1.00 97.19 81 LYS A O 1
ATOM 670 N N . LYS A 1 82 ? 6.475 9.356 7.774 1.00 97.12 82 LYS A N 1
ATOM 671 C CA . LYS A 1 82 ? 6.890 8.421 6.718 1.00 97.12 82 LYS A CA 1
ATOM 672 C C . LYS A 1 82 ? 6.254 8.765 5.376 1.00 97.12 82 LYS A C 1
ATOM 674 O O . LYS A 1 82 ? 6.975 8.794 4.392 1.00 97.12 82 LYS A O 1
ATOM 679 N N . ILE A 1 83 ? 4.962 9.094 5.338 1.00 97.12 83 ILE A N 1
ATOM 680 C CA . ILE A 1 83 ? 4.265 9.505 4.108 1.00 97.12 83 ILE A CA 1
ATOM 681 C C . ILE A 1 83 ? 4.917 10.753 3.508 1.00 97.12 83 ILE A C 1
ATOM 683 O O . ILE A 1 83 ? 5.235 10.775 2.323 1.00 97.12 83 ILE A O 1
ATOM 687 N N . LYS A 1 84 ? 5.162 11.790 4.320 1.00 97.69 84 LYS A N 1
ATOM 688 C CA . LYS A 1 84 ? 5.810 13.026 3.847 1.00 97.69 84 LYS A CA 1
ATOM 689 C C . LYS A 1 84 ? 7.207 12.768 3.289 1.00 97.69 84 LYS A C 1
ATOM 691 O O . LYS A 1 84 ? 7.554 13.313 2.246 1.00 97.69 84 LYS A O 1
ATOM 696 N N . TYR A 1 85 ? 7.993 11.943 3.980 1.00 97.81 85 TYR A N 1
ATOM 697 C CA . TYR A 1 85 ? 9.311 11.541 3.501 1.00 97.81 85 TYR A CA 1
ATOM 698 C C . TYR A 1 85 ? 9.218 10.737 2.200 1.00 97.81 85 TYR A C 1
ATOM 700 O O . TYR A 1 85 ? 9.954 11.030 1.265 1.00 97.81 85 TYR A O 1
ATOM 708 N N . LEU A 1 86 ? 8.275 9.796 2.118 1.00 98.31 86 LEU A N 1
ATOM 709 C CA . LEU A 1 86 ? 8.055 8.962 0.942 1.00 98.31 86 LEU A CA 1
ATOM 710 C C . LEU A 1 86 ? 7.753 9.817 -0.292 1.00 98.31 86 LEU A C 1
ATOM 712 O O . LEU A 1 86 ? 8.387 9.618 -1.318 1.00 98.31 86 LEU A O 1
ATOM 716 N N . TYR A 1 87 ? 6.855 10.807 -0.191 1.00 98.12 87 TYR A N 1
ATOM 717 C CA . TYR A 1 87 ? 6.573 11.727 -1.304 1.00 98.12 87 TYR A CA 1
ATOM 718 C C . TYR A 1 87 ? 7.833 12.439 -1.808 1.00 98.12 87 TYR A C 1
ATOM 720 O O . TYR A 1 87 ? 8.052 12.517 -3.015 1.00 98.12 87 TYR A O 1
ATOM 728 N N . TYR A 1 88 ? 8.662 12.940 -0.890 1.00 98.38 88 TYR A N 1
ATOM 729 C CA . TYR A 1 88 ? 9.914 13.606 -1.240 1.00 98.38 88 TYR A CA 1
ATOM 730 C C . TYR A 1 88 ? 10.919 12.640 -1.890 1.00 98.38 88 TYR A C 1
ATOM 732 O O . TYR A 1 88 ? 11.445 12.931 -2.963 1.00 98.38 88 TYR A O 1
ATOM 740 N N . SER A 1 89 ? 11.165 11.488 -1.261 1.00 98.31 89 SER A N 1
ATOM 741 C CA . SER A 1 89 ? 12.160 10.507 -1.708 1.00 98.31 89 SER A CA 1
ATOM 742 C C . SER A 1 89 ? 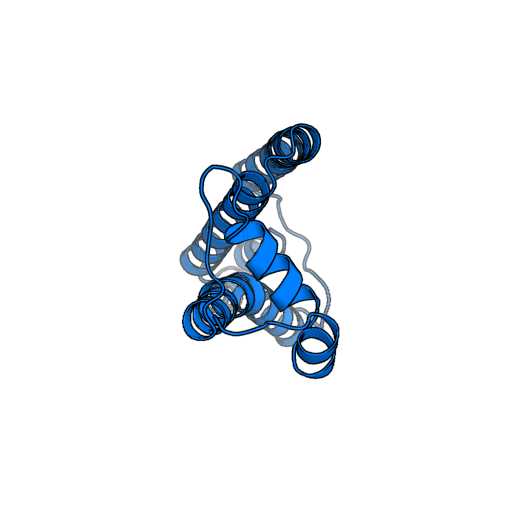11.790 9.899 -3.063 1.00 98.31 89 SER A C 1
ATOM 744 O O . SER A 1 89 ? 12.583 9.937 -4.004 1.00 98.31 89 SER A O 1
ATOM 746 N N . VAL A 1 90 ? 10.544 9.438 -3.205 1.00 98.38 90 VAL A N 1
ATOM 747 C CA . VAL A 1 90 ? 10.001 8.894 -4.457 1.00 98.38 90 VAL A CA 1
ATOM 748 C C . VAL A 1 90 ? 10.048 9.940 -5.566 1.00 98.38 90 VAL A C 1
ATOM 750 O O . VAL A 1 90 ? 10.484 9.620 -6.669 1.00 98.38 90 VAL A O 1
ATOM 753 N N . GLY A 1 91 ? 9.654 11.188 -5.284 1.00 98.25 91 GLY A N 1
ATOM 754 C CA . GLY A 1 91 ? 9.734 12.284 -6.252 1.00 98.25 91 GLY A CA 1
ATOM 755 C C . GLY A 1 91 ? 11.158 12.481 -6.776 1.00 98.25 91 GLY A C 1
ATOM 756 O O . GLY A 1 91 ? 11.377 12.454 -7.985 1.00 98.25 91 GLY A O 1
ATOM 757 N N . ASN A 1 92 ? 12.141 12.552 -5.876 1.00 98.38 92 ASN A N 1
ATOM 758 C CA . ASN A 1 92 ? 13.550 12.660 -6.249 1.00 98.38 92 ASN A CA 1
ATOM 759 C C . ASN A 1 92 ? 14.041 11.437 -7.050 1.00 98.38 92 ASN A C 1
ATOM 761 O O . ASN A 1 92 ? 14.792 11.584 -8.012 1.00 98.38 92 ASN A O 1
ATOM 765 N N . HIS A 1 93 ? 13.621 10.217 -6.706 1.00 97.44 93 HIS A N 1
ATOM 766 C CA . HIS A 1 93 ? 13.974 9.031 -7.490 1.00 97.44 93 HIS A CA 1
ATOM 767 C C . HIS A 1 93 ? 13.400 9.078 -8.911 1.00 97.44 93 HIS A C 1
ATOM 769 O O . HIS A 1 93 ? 14.127 8.775 -9.857 1.00 97.44 93 HIS A O 1
ATOM 775 N N . ILE A 1 94 ? 12.147 9.510 -9.069 1.00 96.00 94 ILE A N 1
ATOM 776 C CA . ILE A 1 94 ? 11.491 9.682 -10.373 1.00 96.00 94 ILE A CA 1
ATOM 777 C C . ILE A 1 94 ? 12.220 10.739 -11.215 1.00 96.00 94 ILE A C 1
ATOM 779 O O . ILE A 1 94 ? 12.521 10.473 -12.377 1.00 96.00 94 ILE A O 1
ATOM 783 N N . GLU A 1 95 ? 12.553 11.902 -10.646 1.00 97.50 95 GLU A N 1
ATOM 784 C CA . GLU A 1 95 ? 13.264 12.983 -11.354 1.00 97.50 95 GLU A CA 1
ATOM 785 C C . GLU A 1 95 ? 14.652 12.558 -11.855 1.00 97.50 95 GLU A C 1
ATOM 787 O O . GLU A 1 95 ? 15.096 12.988 -12.917 1.00 97.50 95 GLU A O 1
ATOM 792 N N . ASN A 1 96 ? 15.312 11.660 -11.122 1.00 95.69 96 ASN A N 1
ATOM 793 C CA . ASN A 1 96 ? 16.608 11.096 -11.498 1.00 95.69 96 ASN A CA 1
ATOM 794 C C . ASN A 1 96 ? 16.499 9.841 -12.392 1.00 95.69 96 ASN A C 1
ATOM 796 O O . ASN A 1 96 ? 17.517 9.209 -12.668 1.00 95.69 96 ASN A O 1
ATOM 800 N N . GLY A 1 97 ? 15.292 9.443 -12.813 1.00 91.75 97 GLY A N 1
ATOM 801 C CA . GLY A 1 97 ? 15.060 8.259 -13.652 1.00 91.75 97 GLY A CA 1
ATOM 802 C C . GLY A 1 97 ? 15.230 6.910 -12.940 1.00 91.75 97 GLY A C 1
ATOM 803 O O . GLY A 1 97 ? 15.251 5.874 -13.598 1.00 91.75 97 GLY A O 1
ATOM 804 N N . ASN A 1 98 ? 15.328 6.898 -11.608 1.00 92.81 98 ASN A N 1
ATOM 805 C CA . ASN A 1 98 ? 15.501 5.698 -10.783 1.00 92.81 98 ASN A CA 1
ATOM 806 C C . ASN A 1 98 ? 14.140 5.083 -10.411 1.00 92.81 98 ASN A C 1
ATOM 808 O O . ASN A 1 98 ? 13.773 5.001 -9.233 1.00 92.81 98 ASN A O 1
ATOM 812 N N . PHE A 1 99 ? 13.354 4.689 -11.413 1.00 92.69 99 PHE A N 1
ATOM 813 C CA . PHE A 1 99 ? 11.969 4.261 -11.202 1.00 92.69 99 PHE A CA 1
ATOM 814 C C . PHE A 1 99 ? 11.858 2.971 -10.396 1.00 92.69 99 PHE A C 1
ATOM 816 O O . PHE A 1 99 ? 10.942 2.842 -9.582 1.00 92.69 99 PHE A O 1
ATOM 823 N N . LYS A 1 100 ? 12.795 2.033 -10.579 1.00 91.81 100 LYS A N 1
ATOM 824 C CA . LYS A 1 100 ? 12.810 0.795 -9.800 1.00 91.81 100 LYS A CA 1
ATOM 825 C C . LYS A 1 100 ? 12.881 1.079 -8.300 1.00 91.81 100 LYS A C 1
ATOM 827 O O . LYS A 1 100 ? 12.060 0.574 -7.539 1.00 91.81 100 LYS A O 1
ATOM 832 N N . ILE A 1 101 ? 13.817 1.939 -7.897 1.00 93.62 101 ILE A N 1
ATOM 833 C CA . ILE A 1 101 ? 14.020 2.309 -6.490 1.00 93.62 101 ILE A CA 1
ATOM 834 C C . ILE A 1 101 ? 12.785 3.033 -5.947 1.00 93.62 101 ILE A C 1
ATOM 836 O O . ILE A 1 101 ? 12.318 2.717 -4.854 1.00 93.62 101 ILE A O 1
ATOM 840 N N . ALA A 1 102 ? 12.211 3.950 -6.733 1.00 96.12 102 ALA A N 1
ATOM 841 C CA . ALA A 1 102 ? 10.990 4.660 -6.361 1.00 96.12 102 ALA A CA 1
ATOM 842 C C . ALA A 1 102 ? 9.843 3.687 -6.029 1.00 96.12 102 ALA A C 1
ATOM 844 O O . ALA A 1 102 ? 9.186 3.807 -4.995 1.00 96.12 102 ALA A O 1
ATOM 845 N N . VAL A 1 103 ? 9.621 2.691 -6.890 1.00 95.25 103 VAL A N 1
ATOM 846 C CA . VAL A 1 103 ? 8.572 1.683 -6.703 1.00 95.25 103 VAL A CA 1
ATOM 847 C C . VAL A 1 103 ? 8.879 0.764 -5.515 1.00 95.25 103 VAL A C 1
ATOM 849 O O . VAL A 1 103 ? 7.989 0.493 -4.709 1.00 95.25 103 VAL A O 1
ATOM 852 N N . GLU A 1 104 ? 10.124 0.313 -5.357 1.00 94.38 104 GLU A N 1
ATOM 853 C CA . GLU A 1 104 ? 10.546 -0.504 -4.210 1.00 94.38 104 GLU A CA 1
ATOM 854 C C . GLU A 1 104 ? 10.306 0.215 -2.870 1.00 94.38 104 GLU A C 1
ATOM 856 O O . GLU A 1 104 ? 9.841 -0.409 -1.908 1.00 94.38 104 GLU A O 1
ATOM 861 N N . GLU A 1 105 ? 10.548 1.528 -2.808 1.00 97.19 105 GLU A N 1
ATOM 862 C CA . GLU A 1 105 ? 10.298 2.340 -1.615 1.00 97.19 105 GLU A CA 1
ATOM 863 C C . GLU A 1 105 ? 8.798 2.431 -1.285 1.00 97.19 105 GLU A C 1
ATOM 865 O O . GLU A 1 105 ? 8.402 2.238 -0.131 1.00 97.19 105 GLU A O 1
ATOM 870 N N . ILE A 1 106 ? 7.944 2.619 -2.300 1.00 97.62 106 ILE A N 1
ATOM 871 C CA . ILE A 1 106 ? 6.480 2.600 -2.144 1.00 97.62 106 ILE A CA 1
ATOM 872 C C . ILE A 1 106 ? 6.015 1.251 -1.583 1.00 97.62 106 ILE A C 1
ATOM 874 O O . ILE A 1 106 ? 5.265 1.212 -0.604 1.00 97.62 106 ILE A O 1
ATOM 878 N N . PHE A 1 107 ? 6.475 0.132 -2.149 1.00 96.69 107 PHE A N 1
ATOM 879 C CA . PHE A 1 107 ? 6.083 -1.201 -1.674 1.00 96.69 107 PHE A CA 1
ATOM 880 C C . PHE A 1 107 ? 6.618 -1.512 -0.275 1.00 96.69 107 PHE A C 1
ATOM 882 O O . PHE A 1 107 ? 5.922 -2.136 0.530 1.00 96.69 107 PHE A O 1
ATOM 889 N N . SER A 1 108 ? 7.810 -1.019 0.066 1.00 97.12 108 SER A N 1
ATOM 890 C CA . SER A 1 108 ? 8.329 -1.071 1.435 1.00 97.12 108 SER A CA 1
ATOM 891 C C . SER A 1 108 ? 7.402 -0.345 2.419 1.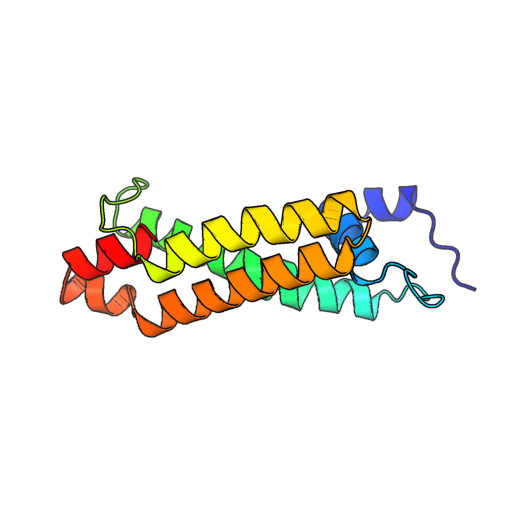00 97.12 108 SER A C 1
ATOM 893 O O . SER A 1 108 ? 7.055 -0.890 3.473 1.00 97.12 108 SER A O 1
ATOM 895 N N . PHE A 1 109 ? 6.915 0.843 2.050 1.00 98.12 109 PHE A N 1
ATOM 896 C CA . PHE A 1 109 ? 5.942 1.575 2.855 1.00 98.12 109 PHE A CA 1
ATOM 897 C C . PHE A 1 109 ? 4.613 0.816 2.989 1.00 98.12 109 PHE A C 1
ATOM 899 O O . PHE A 1 109 ? 4.141 0.634 4.113 1.00 98.12 109 PHE A O 1
ATOM 906 N N . ILE A 1 110 ? 4.052 0.289 1.894 1.00 97.88 110 ILE A N 1
ATOM 907 C CA . ILE A 1 110 ? 2.809 -0.505 1.916 1.00 97.88 110 ILE A CA 1
ATOM 908 C C . ILE A 1 110 ? 2.950 -1.727 2.836 1.00 97.88 110 ILE A C 1
ATOM 910 O O . ILE A 1 110 ? 2.060 -1.995 3.644 1.00 97.88 110 ILE A O 1
ATOM 914 N N . ARG A 1 111 ? 4.077 -2.452 2.783 1.00 97.50 111 ARG A N 1
ATOM 915 C CA . ARG A 1 111 ? 4.359 -3.559 3.717 1.00 97.50 111 ARG A CA 1
ATOM 916 C C . ARG A 1 111 ? 4.358 -3.099 5.172 1.00 97.50 111 ARG A C 1
ATOM 918 O O . ARG A 1 111 ? 3.845 -3.807 6.036 1.00 97.50 111 ARG A O 1
ATOM 925 N N . SER A 1 112 ? 4.888 -1.908 5.450 1.00 97.31 112 SER A N 1
ATOM 926 C CA . SER A 1 112 ? 4.870 -1.346 6.803 1.00 97.31 112 SER A CA 1
ATOM 927 C C . SER A 1 112 ? 3.454 -1.017 7.294 1.00 97.31 112 SER A C 1
ATOM 929 O O . SER A 1 112 ? 3.167 -1.232 8.469 1.00 97.31 112 SER A O 1
ATOM 931 N N . ILE A 1 113 ? 2.556 -0.579 6.403 1.00 97.69 113 ILE A N 1
ATOM 932 C CA . ILE A 1 113 ? 1.143 -0.338 6.732 1.00 97.69 113 ILE A CA 1
ATOM 933 C C . ILE A 1 113 ? 0.379 -1.655 6.897 1.00 97.69 113 ILE A C 1
ATOM 935 O O . ILE A 1 113 ? -0.434 -1.782 7.812 1.00 97.69 113 ILE A O 1
ATOM 939 N N . ASN A 1 114 ? 0.691 -2.672 6.087 1.00 97.25 114 ASN A N 1
ATOM 940 C CA . ASN A 1 114 ? 0.160 -4.016 6.308 1.00 97.25 114 ASN A CA 1
ATOM 941 C C . ASN A 1 114 ? 0.506 -4.519 7.716 1.00 97.25 114 ASN A C 1
ATOM 943 O O . ASN A 1 114 ? -0.380 -4.897 8.483 1.00 97.25 114 ASN A O 1
ATOM 947 N N . LYS A 1 115 ? 1.783 -4.417 8.093 1.00 96.75 115 LYS A N 1
ATOM 948 C CA . LYS A 1 115 ? 2.243 -4.776 9.434 1.00 96.75 115 LYS A CA 1
ATOM 949 C C . LYS A 1 115 ? 1.541 -3.963 10.529 1.00 96.75 115 LYS A C 1
ATOM 951 O O . LYS A 1 115 ? 1.082 -4.554 11.498 1.00 96.75 115 LYS A O 1
ATOM 956 N N . TYR A 1 116 ? 1.410 -2.645 10.364 1.00 96.94 116 TYR A N 1
ATOM 957 C CA . TYR A 1 116 ? 0.712 -1.781 11.326 1.00 96.94 116 TYR A CA 1
ATOM 958 C C . TYR A 1 116 ? -0.725 -2.247 11.585 1.00 96.94 116 TYR A C 1
ATOM 960 O O . TYR A 1 116 ? -1.132 -2.408 12.732 1.00 96.94 116 TYR A O 1
ATOM 968 N N . PHE A 1 117 ? -1.494 -2.500 10.528 1.00 96.94 117 PHE A N 1
ATOM 969 C CA . PHE A 1 117 ? -2.884 -2.924 10.674 1.00 96.94 117 PHE A CA 1
ATOM 970 C C . PHE A 1 117 ? -2.985 -4.330 11.289 1.00 96.94 117 PHE A C 1
ATOM 972 O O . PHE A 1 117 ? -3.898 -4.569 12.078 1.00 96.94 117 PHE A O 1
ATOM 979 N N . ASP A 1 118 ? -2.032 -5.230 11.022 1.00 97.00 118 ASP A N 1
ATOM 980 C CA . ASP A 1 118 ? -1.987 -6.542 11.684 1.00 97.00 118 ASP A CA 1
ATOM 981 C C . ASP A 1 118 ? -1.662 -6.419 13.180 1.00 97.00 118 ASP A C 1
ATOM 983 O O . ASP A 1 118 ? -2.324 -7.045 14.004 1.00 97.00 118 ASP A O 1
ATOM 987 N N . GLU A 1 119 ? -0.698 -5.571 13.548 1.00 97.25 119 GLU A N 1
ATOM 988 C CA . GLU A 1 119 ? -0.322 -5.297 14.943 1.00 97.25 119 GLU A CA 1
ATOM 989 C C . GLU A 1 119 ? -1.448 -4.617 15.730 1.00 97.25 119 GLU A C 1
ATOM 991 O O . GLU A 1 119 ? -1.623 -4.875 16.921 1.00 97.25 119 GLU A O 1
ATOM 996 N N . LYS A 1 120 ? -2.231 -3.757 15.071 1.00 97.00 120 LYS A N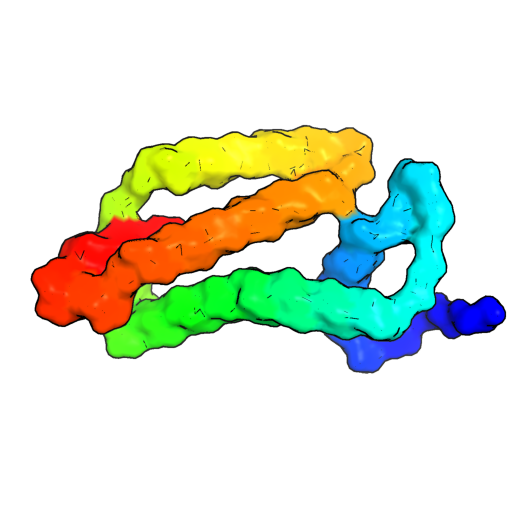 1
ATOM 997 C CA . LYS A 1 120 ? -3.367 -3.065 15.687 1.00 97.00 120 LYS A CA 1
ATOM 998 C C . LYS A 1 120 ? -4.614 -3.920 15.831 1.00 97.00 120 LYS A C 1
ATOM 1000 O O . LYS A 1 120 ? -5.483 -3.587 16.636 1.00 97.00 120 LYS A O 1
ATOM 1005 N N . THR A 1 121 ? -4.705 -5.040 15.119 1.00 97.12 121 THR A N 1
ATOM 1006 C CA . THR A 1 121 ? -5.799 -6.013 15.253 1.00 97.12 121 THR A CA 1
ATOM 1007 C C . THR A 1 121 ? -7.203 -5.371 15.237 1.00 97.12 121 THR A C 1
ATOM 1009 O O . THR A 1 121 ? -7.982 -5.560 16.176 1.00 97.12 121 THR A O 1
ATOM 1012 N N . PRO A 1 122 ? -7.586 -4.597 14.199 1.00 96.62 122 PRO A N 1
ATOM 1013 C CA . PRO A 1 122 ? -8.854 -3.856 14.179 1.00 96.62 122 PRO A CA 1
ATOM 1014 C C . PRO A 1 122 ? -10.089 -4.750 14.376 1.00 96.62 122 PRO A C 1
ATOM 1016 O O . PRO A 1 122 ? -11.090 -4.325 14.945 1.00 96.62 122 PRO A O 1
ATOM 1019 N N . TRP A 1 123 ? -10.008 -6.026 13.987 1.00 96.69 123 TRP A N 1
ATOM 1020 C CA . TRP A 1 123 ? -11.061 -7.022 14.218 1.00 96.69 123 TRP A CA 1
ATOM 1021 C C . TRP A 1 123 ? -11.305 -7.355 15.700 1.00 96.69 123 TRP A C 1
ATOM 1023 O O . TRP A 1 123 ? -12.367 -7.880 16.031 1.00 96.69 123 TRP A O 1
ATOM 1033 N N . ILE A 1 124 ? -10.352 -7.054 16.584 1.00 97.50 124 ILE A N 1
ATOM 1034 C 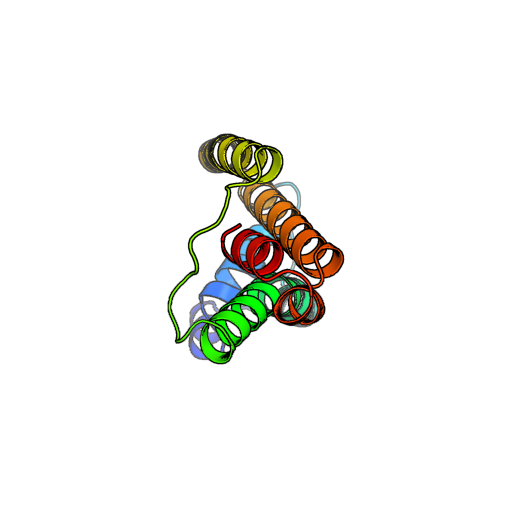CA . ILE A 1 124 ? -10.496 -7.158 18.041 1.00 97.50 124 ILE A CA 1
ATOM 1035 C C . ILE A 1 124 ? -10.933 -5.805 18.602 1.00 97.50 124 ILE A C 1
ATOM 1037 O O . ILE A 1 124 ? -11.937 -5.730 19.315 1.00 97.50 124 ILE A O 1
ATOM 1041 N N . THR A 1 125 ? -10.217 -4.731 18.246 1.00 97.81 125 THR A N 1
ATOM 1042 C CA . THR A 1 125 ? -10.461 -3.392 18.806 1.00 97.81 125 THR A CA 1
ATOM 1043 C C . THR A 1 125 ? -11.831 -2.835 18.444 1.00 97.81 125 THR A C 1
ATOM 1045 O O . THR A 1 125 ? -12.387 -2.077 19.228 1.00 97.81 125 THR A O 1
ATOM 1048 N N . ILE A 1 126 ? -12.459 -3.287 17.354 1.00 97.69 126 ILE A N 1
ATOM 1049 C CA . ILE A 1 126 ? -13.851 -2.932 17.040 1.00 97.69 126 ILE A CA 1
ATOM 1050 C C . ILE A 1 126 ? -14.832 -3.244 18.184 1.00 97.69 126 ILE A C 1
ATOM 1052 O O . ILE A 1 126 ? -15.797 -2.509 18.369 1.00 97.69 126 ILE A O 1
ATOM 1056 N N . ASN A 1 127 ? -14.570 -4.297 18.970 1.00 97.12 127 ASN A N 1
ATOM 1057 C CA . ASN A 1 127 ? -15.412 -4.697 20.100 1.00 97.12 127 ASN A CA 1
ATOM 1058 C C . ASN A 1 127 ? -14.842 -4.265 21.461 1.00 97.12 127 ASN A C 1
ATOM 1060 O O . ASN A 1 127 ? -15.610 -4.103 22.405 1.00 97.12 127 ASN A O 1
ATOM 1064 N N . SER A 1 128 ? -13.518 -4.110 21.589 1.00 97.31 128 SER A N 1
ATOM 1065 C CA . SER A 1 128 ? -12.870 -3.789 22.872 1.00 97.31 128 SER A CA 1
ATOM 1066 C C . SER A 1 128 ? -12.530 -2.307 23.058 1.00 97.31 128 SER A C 1
ATOM 1068 O O . SER A 1 128 ? -12.597 -1.810 24.179 1.00 97.31 128 SER A O 1
ATOM 1070 N N . ASN A 1 129 ? -12.168 -1.591 21.989 1.00 97.00 129 ASN A N 1
ATOM 1071 C CA . ASN A 1 129 ? -11.793 -0.177 22.010 1.00 97.00 129 ASN A CA 1
ATOM 1072 C C . ASN A 1 129 ? -12.074 0.489 20.651 1.00 97.00 129 ASN A C 1
ATOM 1074 O O . ASN A 1 129 ? -11.213 0.564 19.768 1.00 97.00 129 ASN A O 1
ATOM 1078 N N . LEU A 1 130 ? -13.297 1.000 20.498 1.00 96.38 130 LEU A N 1
ATOM 1079 C CA . LEU A 1 130 ? -13.769 1.564 19.236 1.00 96.38 130 LEU A CA 1
ATOM 1080 C C . LEU A 1 130 ? -12.921 2.751 18.750 1.00 96.38 130 LEU A C 1
ATOM 1082 O O . LEU A 1 130 ? -12.699 2.879 17.549 1.00 96.38 130 LEU A O 1
ATOM 1086 N N . GLU A 1 131 ? -12.423 3.604 19.646 1.00 96.06 131 GLU A N 1
ATOM 1087 C CA . GLU A 1 131 ? -11.616 4.773 19.262 1.00 96.06 131 GLU A CA 1
ATOM 1088 C C . GLU A 1 131 ? -10.247 4.373 18.693 1.00 96.06 131 GLU A C 1
ATOM 1090 O O . GLU A 1 131 ? -9.774 4.963 17.715 1.00 96.06 131 GLU A O 1
ATOM 1095 N N . GLU A 1 132 ? -9.634 3.315 19.232 1.00 96.06 132 GLU A N 1
ATOM 1096 C CA . GLU A 1 132 ? -8.415 2.744 18.654 1.00 96.06 132 GLU A CA 1
ATOM 1097 C C . GLU A 1 132 ? -8.688 2.080 17.299 1.00 96.06 132 GLU A C 1
ATOM 1099 O O . GLU A 1 132 ? -7.902 2.245 16.363 1.00 96.06 132 GLU A O 1
ATOM 1104 N N . CYS A 1 133 ? -9.824 1.391 17.149 1.00 97.25 133 CYS A N 1
ATOM 1105 C CA . CYS A 1 133 ? -10.227 0.823 15.864 1.00 97.25 133 CYS A CA 1
ATOM 1106 C C . CYS A 1 133 ? -10.416 1.911 14.798 1.00 97.25 133 CYS A C 1
ATOM 1108 O O . CYS A 1 133 ? -9.886 1.788 13.695 1.00 97.25 133 CYS A O 1
ATOM 1110 N N . LYS A 1 134 ? -11.144 2.988 15.122 1.00 97.19 134 LYS A N 1
ATOM 1111 C CA . LYS A 1 134 ? -11.340 4.133 14.219 1.00 97.19 134 LYS A CA 1
ATOM 1112 C C . LYS A 1 134 ? -10.005 4.748 13.815 1.00 97.19 134 LYS A C 1
ATOM 1114 O O . LYS A 1 134 ? -9.765 4.963 12.635 1.00 97.19 134 LYS A O 1
ATOM 1119 N N . THR A 1 135 ? -9.120 4.958 14.789 1.00 96.69 135 THR A N 1
ATOM 1120 C CA . THR A 1 135 ? -7.762 5.465 14.561 1.00 96.69 135 THR A CA 1
ATOM 1121 C C . THR A 1 135 ? -6.965 4.545 13.637 1.00 96.69 135 THR A C 1
ATOM 1123 O O . THR A 1 135 ? -6.336 5.029 12.706 1.00 96.69 135 THR A O 1
ATOM 1126 N N . THR A 1 136 ? -7.030 3.229 13.832 1.00 97.00 136 THR A N 1
ATOM 1127 C CA . THR A 1 136 ? -6.323 2.254 12.983 1.00 97.00 136 THR A CA 1
ATOM 1128 C C . THR A 1 136 ? -6.795 2.304 11.533 1.00 97.00 136 THR A C 1
ATOM 1130 O O . THR A 1 136 ? -5.975 2.230 10.632 1.00 97.00 136 THR A O 1
ATOM 1133 N N . ILE A 1 137 ? -8.105 2.425 11.303 1.00 97.12 137 ILE A N 1
ATOM 1134 C CA . ILE A 1 137 ? -8.689 2.458 9.952 1.00 97.12 137 ILE A CA 1
ATOM 1135 C C . ILE A 1 137 ? -8.509 3.820 9.269 1.00 97.12 137 ILE A C 1
ATOM 1137 O O . ILE A 1 137 ? -8.522 3.899 8.043 1.00 97.12 137 ILE A O 1
ATOM 1141 N N . TYR A 1 138 ? -8.367 4.890 10.050 1.00 96.44 138 TYR A N 1
ATOM 1142 C CA . TYR A 1 138 ? -8.122 6.237 9.540 1.00 96.44 138 TYR A CA 1
ATOM 1143 C C . TYR A 1 138 ? -6.678 6.454 9.053 1.00 96.44 138 TYR A C 1
ATOM 1145 O O . TYR A 1 138 ? -6.452 7.323 8.212 1.00 96.44 138 TYR A O 1
ATOM 1153 N N . ASN A 1 139 ? -5.717 5.696 9.595 1.00 93.56 139 ASN A N 1
ATOM 1154 C CA . ASN A 1 139 ? -4.296 5.747 9.228 1.00 93.56 139 ASN A CA 1
ATOM 1155 C C . ASN A 1 139 ? -3.953 4.821 8.060 1.00 93.56 139 ASN A C 1
ATOM 1157 O O . ASN A 1 139 ? -3.062 5.214 7.273 1.00 93.56 139 ASN A O 1
#

Organism: NCBI:txid1465809

Foldseek 3Di:
DDDDDVVVCVVVDPPVLVVLLCLQQPCPPHDGDDDPVSSVCCCCCQVCVQVVVLVVVLQVCCVVQVVSDQFDADADPVLVVLVVVLVVVLVVCVVVVVRNVNVVSVSVSSNVLVVQLVVLPLVVCVPVPVRSSSHNSND